Protein AF-A0A453Q2R7-F1 (afdb_monomer)

Structure (mmCIF, N/CA/C/O backbone):
data_AF-A0A453Q2R7-F1
#
_entry.id   AF-A0A453Q2R7-F1
#
loop_
_atom_site.group_PDB
_atom_site.id
_atom_site.type_symbol
_atom_site.label_atom_id
_atom_site.label_alt_id
_atom_site.label_comp_id
_at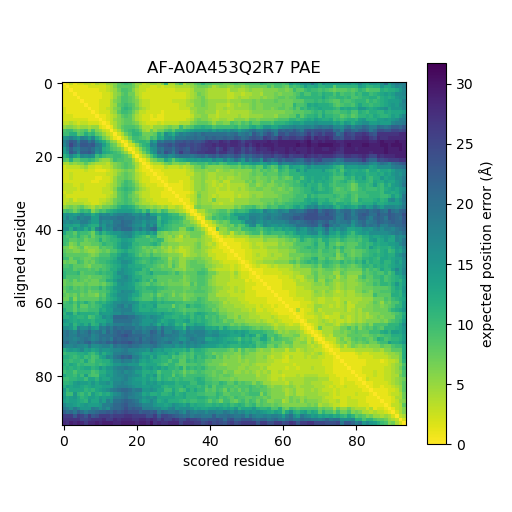om_site.label_asym_id
_atom_site.label_entity_id
_atom_site.label_seq_id
_atom_site.pdbx_PDB_ins_code
_atom_site.Cartn_x
_atom_site.Cartn_y
_atom_site.Cartn_z
_atom_site.occupancy
_atom_site.B_iso_or_equiv
_atom_site.auth_seq_id
_atom_site.auth_comp_id
_atom_site.auth_asym_id
_atom_site.auth_atom_id
_atom_site.pdbx_PDB_model_num
ATOM 1 N N . MET A 1 1 ? 14.194 -7.960 -10.993 1.00 86.31 1 MET A N 1
ATOM 2 C CA . MET A 1 1 ? 13.489 -6.884 -11.728 1.00 86.31 1 MET A CA 1
ATOM 3 C C . MET A 1 1 ? 12.287 -7.364 -12.543 1.00 86.31 1 MET A C 1
ATOM 5 O O . MET A 1 1 ? 11.279 -6.674 -12.530 1.00 86.31 1 MET A O 1
ATOM 9 N N . ARG A 1 2 ? 12.314 -8.560 -13.157 1.00 88.06 2 ARG A N 1
ATOM 10 C CA . ARG A 1 2 ? 11.214 -9.105 -13.986 1.00 88.06 2 ARG A CA 1
ATOM 11 C C . ARG A 1 2 ? 9.798 -8.994 -13.393 1.00 88.06 2 ARG A C 1
ATOM 13 O O . ARG A 1 2 ? 8.894 -8.568 -14.096 1.00 88.06 2 ARG A O 1
ATOM 20 N N . ALA A 1 3 ? 9.591 -9.349 -12.122 1.00 92.75 3 ALA A N 1
ATOM 21 C CA . ALA A 1 3 ? 8.271 -9.234 -11.486 1.00 92.75 3 ALA A CA 1
ATOM 22 C C . ALA A 1 3 ? 7.781 -7.777 -11.418 1.00 92.75 3 ALA A C 1
ATOM 24 O O . ALA A 1 3 ? 6.633 -7.498 -11.738 1.00 92.75 3 ALA A O 1
ATOM 25 N N . LEU A 1 4 ? 8.668 -6.838 -11.080 1.00 90.94 4 LEU A N 1
ATOM 26 C CA . LEU A 1 4 ? 8.351 -5.408 -11.031 1.00 90.94 4 LEU A CA 1
ATOM 27 C C . LEU A 1 4 ? 8.072 -4.847 -12.433 1.00 90.94 4 LEU A C 1
ATOM 29 O O . LEU A 1 4 ? 7.232 -3.968 -12.580 1.00 90.94 4 LEU A O 1
ATOM 33 N N . THR A 1 5 ? 8.722 -5.387 -13.467 1.00 90.44 5 THR A N 1
ATOM 34 C CA . THR A 1 5 ? 8.406 -5.078 -14.868 1.00 90.44 5 THR A CA 1
ATOM 35 C C . THR A 1 5 ? 7.029 -5.596 -15.277 1.00 90.44 5 THR A C 1
ATOM 37 O O . THR A 1 5 ? 6.255 -4.856 -15.871 1.00 90.44 5 THR A O 1
ATOM 40 N N . ILE A 1 6 ? 6.686 -6.838 -14.914 1.00 91.69 6 ILE A N 1
ATOM 41 C CA . ILE A 1 6 ? 5.351 -7.414 -15.163 1.00 91.69 6 ILE A CA 1
ATOM 42 C C . ILE A 1 6 ? 4.264 -6.591 -14.460 1.00 91.69 6 ILE A C 1
ATOM 44 O O . ILE A 1 6 ? 3.201 -6.362 -15.025 1.00 91.69 6 ILE A O 1
ATOM 48 N N . LEU A 1 7 ? 4.551 -6.103 -13.251 1.00 90.06 7 LEU A N 1
ATOM 49 C CA . LEU A 1 7 ? 3.671 -5.217 -12.485 1.00 90.06 7 LEU A CA 1
ATOM 50 C C . LEU A 1 7 ? 3.659 -3.765 -13.001 1.00 90.06 7 LEU A C 1
ATOM 52 O O . LEU A 1 7 ? 2.998 -2.916 -12.409 1.00 90.06 7 LEU A O 1
ATOM 56 N N . GLY A 1 8 ? 4.400 -3.453 -14.070 1.00 90.50 8 GLY A N 1
ATOM 57 C CA . GLY A 1 8 ? 4.447 -2.118 -14.669 1.00 90.50 8 GLY A CA 1
ATOM 58 C C . GLY A 1 8 ? 5.157 -1.064 -13.816 1.00 90.50 8 GLY A C 1
ATOM 59 O O . GLY A 1 8 ? 5.026 0.127 -14.080 1.00 90.50 8 GLY A O 1
ATOM 60 N N . ILE A 1 9 ? 5.915 -1.471 -12.794 1.00 91.88 9 ILE A N 1
ATOM 61 C CA . ILE A 1 9 ? 6.711 -0.558 -11.965 1.00 91.88 9 ILE A CA 1
ATOM 62 C C . ILE A 1 9 ? 7.906 -0.052 -12.778 1.00 91.88 9 ILE A C 1
ATOM 64 O O . ILE A 1 9 ? 8.185 1.141 -12.771 1.00 91.88 9 ILE A O 1
ATOM 68 N N . PHE A 1 10 ? 8.560 -0.921 -13.545 1.00 92.94 10 PHE A N 1
ATOM 69 C CA . PHE A 1 10 ? 9.635 -0.547 -14.470 1.00 92.94 10 PHE A CA 1
ATOM 70 C C . PHE A 1 10 ? 9.274 -0.961 -15.893 1.00 92.94 10 PHE A C 1
ATOM 72 O O . PHE A 1 10 ? 8.647 -1.999 -16.085 1.00 92.94 10 PHE A O 1
ATOM 79 N N . SER A 1 11 ? 9.709 -0.200 -16.892 1.00 91.50 11 SER A N 1
ATOM 80 C CA . SER A 1 11 ? 9.744 -0.677 -18.277 1.00 91.50 11 SER A CA 1
ATOM 81 C C . SER A 1 11 ? 11.149 -1.167 -18.617 1.00 91.50 11 SER A C 1
ATOM 83 O O . SER A 1 11 ? 12.125 -0.729 -18.011 1.00 91.50 11 SER A O 1
ATOM 85 N N . VAL A 1 12 ? 11.251 -2.114 -19.548 1.00 90.25 12 VAL A N 1
ATOM 86 C CA . VAL A 1 12 ? 12.533 -2.634 -20.041 1.00 90.25 12 VAL A CA 1
ATOM 87 C C . VAL A 1 12 ? 12.716 -2.149 -21.464 1.00 90.25 12 VAL A C 1
ATOM 89 O O . VAL A 1 12 ? 11.798 -2.293 -22.268 1.00 90.25 12 VAL A O 1
ATOM 92 N N . ASP A 1 13 ? 13.884 -1.584 -21.749 1.00 85.12 13 ASP A N 1
ATOM 93 C CA . ASP A 1 13 ? 14.317 -1.293 -23.109 1.00 85.12 13 ASP A CA 1
ATOM 94 C C . ASP A 1 13 ? 15.296 -2.382 -23.560 1.00 85.12 13 ASP A C 1
ATOM 96 O O . ASP A 1 13 ? 16.254 -2.704 -22.850 1.00 85.12 13 ASP A O 1
ATOM 100 N N . GLN A 1 14 ? 15.019 -2.998 -24.707 1.00 70.50 14 GLN A N 1
ATOM 101 C CA . GLN A 1 14 ? 15.926 -3.953 -25.339 1.00 70.50 14 GLN A CA 1
ATOM 102 C C . GLN A 1 14 ? 16.678 -3.186 -26.419 1.00 70.50 14 GLN A C 1
ATOM 104 O O . GLN A 1 14 ? 16.110 -2.858 -27.459 1.00 70.50 14 GLN A O 1
ATOM 109 N N . GLY A 1 15 ? 17.937 -2.846 -26.135 1.00 63.72 15 GLY A N 1
ATOM 110 C CA . GLY A 1 15 ? 18.766 -2.075 -27.057 1.00 63.72 15 GLY A CA 1
ATOM 111 C C . GLY A 1 15 ? 18.950 -2.773 -28.418 1.00 63.72 15 GLY A C 1
ATOM 112 O O . GLY A 1 15 ? 18.785 -3.990 -28.514 1.00 63.72 15 GLY A O 1
ATOM 113 N N . PRO A 1 16 ? 19.314 -2.035 -29.486 1.00 62.62 16 PRO A N 1
ATOM 114 C CA . PRO A 1 16 ? 19.304 -2.550 -30.858 1.00 62.62 16 PRO A CA 1
ATOM 115 C C . PRO A 1 16 ? 20.480 -3.468 -31.230 1.00 62.62 16 PRO A C 1
ATOM 117 O O . PRO A 1 16 ? 20.664 -3.739 -32.417 1.00 62.62 16 PRO A O 1
ATOM 120 N N . HIS A 1 17 ? 21.325 -3.904 -30.292 1.00 58.56 17 HIS A N 1
ATOM 121 C CA . HIS A 1 17 ? 22.557 -4.602 -30.652 1.00 58.56 17 HIS A CA 1
ATOM 122 C C . HIS A 1 17 ? 22.917 -5.744 -29.709 1.00 58.56 17 HIS A C 1
ATOM 124 O O . HIS A 1 17 ? 22.656 -5.695 -28.512 1.00 58.56 17 HIS A O 1
ATOM 130 N N . ASP A 1 18 ? 23.528 -6.754 -30.318 1.00 57.16 18 ASP A N 1
ATOM 131 C CA . ASP A 1 18 ? 23.832 -8.115 -29.866 1.00 57.16 18 ASP A CA 1
ATOM 132 C C . ASP A 1 18 ? 24.823 -8.204 -28.680 1.00 57.16 18 ASP A C 1
ATOM 134 O O . ASP A 1 18 ? 25.299 -9.284 -28.339 1.00 57.16 18 ASP A O 1
ATOM 138 N N . ASP A 1 19 ? 25.098 -7.090 -27.995 1.00 58.22 19 ASP A N 1
ATOM 139 C CA . ASP A 1 19 ? 25.837 -7.057 -26.727 1.00 58.22 19 ASP A CA 1
ATOM 140 C C . ASP A 1 19 ? 24.848 -7.285 -25.570 1.00 58.22 19 ASP A C 1
ATOM 142 O O . ASP A 1 19 ? 24.524 -6.415 -24.759 1.00 58.22 19 ASP A O 1
ATOM 146 N N . ALA A 1 20 ? 24.287 -8.493 -25.562 1.00 58.28 20 ALA A N 1
ATOM 147 C CA . ALA A 1 20 ? 23.129 -8.920 -24.783 1.00 58.28 20 ALA A CA 1
ATOM 148 C C . ALA A 1 20 ? 23.402 -9.151 -23.280 1.00 58.28 20 ALA A C 1
ATOM 150 O O . ALA A 1 20 ? 22.969 -10.162 -22.721 1.00 58.28 20 ALA A O 1
ATOM 151 N N . THR A 1 21 ? 24.102 -8.240 -22.600 1.00 61.00 21 THR A N 1
ATOM 152 C CA . THR A 1 21 ? 24.362 -8.372 -21.153 1.00 61.00 21 THR A CA 1
ATOM 153 C C . THR A 1 21 ? 23.687 -7.324 -20.274 1.00 61.00 21 THR A C 1
ATOM 155 O O . THR A 1 21 ? 23.335 -7.666 -19.146 1.00 61.00 21 THR A O 1
ATOM 158 N N . ASP A 1 22 ? 23.393 -6.117 -20.772 1.00 69.19 22 ASP A N 1
ATOM 159 C CA . ASP A 1 22 ? 22.801 -5.058 -19.941 1.00 69.19 22 ASP A CA 1
ATOM 160 C C . ASP A 1 22 ? 21.341 -4.753 -20.306 1.00 69.19 22 ASP A C 1
ATOM 162 O O . ASP A 1 22 ? 21.016 -4.102 -21.298 1.00 69.19 22 ASP A O 1
ATOM 166 N N . MET A 1 23 ? 20.422 -5.227 -19.458 1.00 77.06 23 MET A N 1
ATOM 167 C CA . MET A 1 23 ? 19.011 -4.838 -19.510 1.00 77.06 23 MET A CA 1
ATOM 168 C C . MET A 1 23 ? 18.827 -3.445 -18.900 1.00 77.06 23 MET A C 1
ATOM 170 O O . MET A 1 23 ? 19.018 -3.262 -17.695 1.00 77.06 23 MET A O 1
ATOM 174 N N . HIS A 1 24 ? 18.378 -2.481 -19.705 1.00 85.00 24 HIS A N 1
ATOM 175 C CA . HIS A 1 24 ? 18.074 -1.132 -19.234 1.00 85.00 24 HIS A CA 1
ATOM 176 C C . HIS A 1 24 ? 16.644 -1.047 -18.689 1.00 85.00 24 HIS A C 1
ATOM 178 O O . HIS A 1 24 ? 15.668 -1.320 -19.390 1.00 85.00 24 HIS A O 1
ATOM 184 N N . TYR A 1 25 ? 16.520 -0.646 -17.421 1.00 89.81 25 TYR A N 1
ATOM 185 C CA . TYR A 1 25 ? 15.236 -0.455 -16.749 1.00 89.81 25 TYR A CA 1
ATOM 186 C C . TYR A 1 25 ? 14.913 1.031 -16.641 1.00 89.81 25 TYR A C 1
ATOM 188 O O . TYR A 1 25 ? 15.648 1.795 -16.017 1.00 89.81 25 TYR A O 1
ATOM 196 N N . ASN A 1 26 ? 13.777 1.426 -17.202 1.00 90.69 26 ASN A N 1
ATOM 197 C CA . ASN A 1 26 ? 13.299 2.798 -17.193 1.00 90.69 26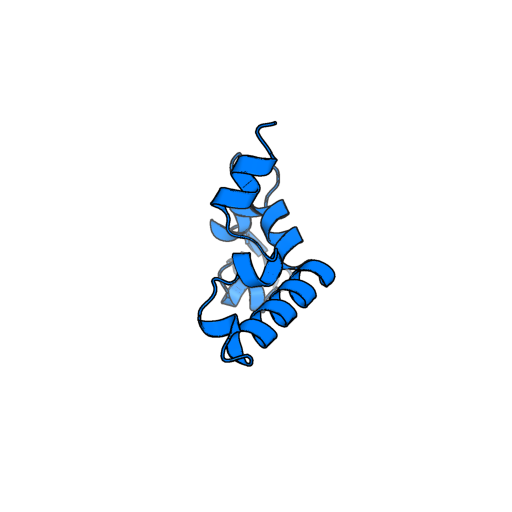 ASN A CA 1
ATOM 198 C C . ASN A 1 26 ? 12.189 2.997 -16.154 1.00 90.69 26 ASN A C 1
ATOM 200 O O . ASN A 1 26 ? 11.389 2.100 -15.867 1.00 90.69 26 ASN A O 1
ATOM 204 N N . LEU A 1 27 ? 12.134 4.210 -15.598 1.00 90.12 27 LEU A N 1
ATOM 205 C CA . LEU A 1 27 ? 11.094 4.600 -14.652 1.00 90.12 27 LEU A CA 1
ATOM 206 C C . LEU A 1 27 ? 9.758 4.821 -15.368 1.00 90.12 27 LEU A C 1
ATOM 208 O O . LEU A 1 27 ? 9.640 5.619 -16.302 1.00 90.12 27 LEU A O 1
ATOM 212 N N . THR A 1 28 ? 8.721 4.180 -14.847 1.00 90.75 28 THR A N 1
ATOM 213 C CA . THR A 1 28 ? 7.318 4.444 -15.181 1.00 90.75 28 THR A CA 1
ATOM 214 C C . THR A 1 28 ? 6.742 5.538 -14.272 1.00 90.75 28 THR A C 1
ATOM 216 O O . THR A 1 28 ? 7.341 5.853 -13.236 1.00 90.75 28 THR A O 1
ATOM 219 N N . PRO A 1 29 ? 5.559 6.104 -14.583 1.00 87.94 29 PRO A N 1
ATOM 220 C CA . PRO A 1 29 ? 4.865 7.017 -13.673 1.00 87.94 29 PRO A CA 1
ATOM 221 C C . PRO A 1 29 ? 4.711 6.471 -12.245 1.00 87.94 29 PRO A C 1
ATOM 223 O O . PRO A 1 29 ? 4.864 7.228 -11.293 1.00 87.94 29 PRO A O 1
ATOM 226 N N . LEU A 1 30 ? 4.489 5.160 -12.084 1.00 84.75 30 LEU A N 1
ATOM 227 C CA . LEU A 1 30 ? 4.302 4.535 -10.775 1.00 84.75 30 LEU A CA 1
ATOM 228 C C . LEU A 1 30 ? 5.610 4.468 -9.975 1.00 84.75 30 LEU A C 1
ATOM 230 O O . LEU A 1 30 ? 5.639 4.841 -8.807 1.00 84.75 30 LEU A O 1
ATOM 234 N N . SER A 1 31 ? 6.722 4.086 -10.610 1.00 87.25 31 SER A N 1
ATOM 235 C CA . SER A 1 31 ? 8.037 4.124 -9.946 1.00 87.25 31 SER A CA 1
ATOM 236 C C . SER A 1 31 ? 8.523 5.542 -9.629 1.00 87.25 31 SER A C 1
ATOM 238 O O . SER A 1 31 ? 9.240 5.724 -8.649 1.00 87.25 31 SER A O 1
ATOM 240 N N . ARG A 1 32 ? 8.099 6.562 -10.391 1.00 86.62 32 ARG A N 1
ATOM 241 C CA . ARG A 1 32 ? 8.437 7.968 -10.106 1.00 86.62 32 ARG A CA 1
ATOM 242 C C . ARG A 1 32 ? 7.860 8.457 -8.775 1.00 86.62 32 ARG A C 1
ATOM 244 O O . ARG A 1 32 ? 8.500 9.270 -8.119 1.00 86.62 32 ARG A O 1
ATOM 251 N N . LEU A 1 33 ? 6.723 7.914 -8.329 1.00 84.38 33 LEU A N 1
ATOM 252 C CA . LEU A 1 33 ? 6.139 8.221 -7.011 1.00 84.38 33 LEU A CA 1
ATOM 253 C C . LEU A 1 33 ? 7.011 7.738 -5.841 1.00 84.38 33 LEU A C 1
ATOM 255 O O . LEU A 1 33 ? 6.863 8.208 -4.711 1.00 84.38 33 LEU A O 1
ATOM 259 N N . LEU A 1 34 ? 7.920 6.795 -6.101 1.00 82.12 34 LEU A N 1
ATOM 260 C CA . LEU A 1 34 ? 8.857 6.263 -5.114 1.00 82.12 34 LEU A CA 1
ATOM 261 C C . LEU A 1 34 ? 10.164 7.072 -5.051 1.00 82.12 34 LEU A C 1
ATOM 263 O O . LEU A 1 34 ? 10.944 6.880 -4.118 1.00 82.12 34 LEU A O 1
ATOM 267 N N . VAL A 1 35 ? 10.403 7.975 -6.012 1.00 81.75 35 VAL A N 1
ATOM 268 C CA . VAL A 1 35 ? 11.625 8.787 -6.106 1.00 81.75 35 VAL A CA 1
ATOM 269 C C . VAL A 1 35 ? 11.494 10.044 -5.247 1.00 81.75 35 VAL A C 1
ATOM 271 O O . VAL A 1 35 ? 10.566 10.832 -5.434 1.00 81.75 35 VAL A O 1
ATOM 274 N N . GLY A 1 36 ? 12.457 10.221 -4.332 1.00 65.88 36 GLY A N 1
ATOM 275 C CA . GLY A 1 36 ? 12.492 11.225 -3.257 1.00 65.88 36 GLY A CA 1
ATOM 276 C C . GLY A 1 36 ? 12.392 12.702 -3.666 1.00 65.88 36 GLY A C 1
ATOM 277 O O . GLY A 1 36 ? 12.064 13.524 -2.819 1.00 65.88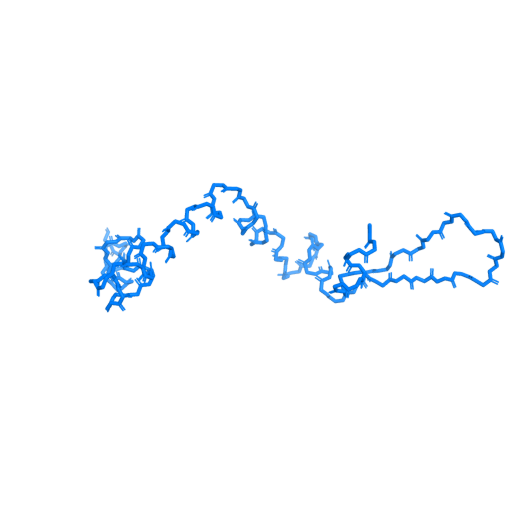 36 GLY A O 1
ATOM 278 N N . ASP A 1 37 ? 12.617 13.026 -4.939 1.00 64.94 37 ASP A N 1
ATOM 279 C CA . ASP A 1 37 ? 12.619 14.407 -5.452 1.00 64.94 37 ASP A CA 1
ATOM 280 C C . ASP A 1 37 ? 11.261 14.883 -5.988 1.00 64.94 37 ASP A C 1
ATOM 282 O O . ASP A 1 37 ? 11.121 16.030 -6.413 1.00 64.94 37 ASP A O 1
ATOM 286 N N . SER A 1 38 ? 10.233 14.029 -5.989 1.00 61.41 38 SER A N 1
ATOM 287 C CA . SER A 1 38 ? 8.888 14.460 -6.381 1.00 61.41 38 SER A CA 1
ATOM 288 C C . SER A 1 38 ? 8.144 15.100 -5.203 1.00 61.41 38 SER A C 1
ATOM 290 O O . SER A 1 38 ? 8.161 14.603 -4.076 1.00 61.41 38 SER A O 1
ATOM 292 N N . SER A 1 39 ? 7.409 16.183 -5.463 1.00 61.88 39 SER A N 1
ATOM 293 C CA . SER A 1 39 ? 6.532 16.832 -4.472 1.00 61.88 39 SER A CA 1
ATOM 294 C C . SER A 1 39 ? 5.410 15.917 -3.946 1.00 61.88 39 SER A C 1
ATOM 296 O O . SER A 1 39 ? 4.740 16.256 -2.974 1.00 61.88 39 SER A O 1
ATOM 298 N N . CYS A 1 40 ? 5.216 14.747 -4.565 1.00 61.22 40 CYS A N 1
ATOM 299 C CA . CYS A 1 40 ? 4.223 13.731 -4.220 1.00 61.22 40 CYS A CA 1
ATOM 300 C C . CYS A 1 40 ? 4.875 12.378 -3.887 1.00 61.22 40 CYS A C 1
ATOM 302 O O . CYS A 1 40 ? 4.380 11.328 -4.299 1.00 61.22 40 CYS A O 1
ATOM 304 N N . THR A 1 41 ? 5.996 12.386 -3.167 1.00 69.06 41 THR A N 1
ATOM 305 C CA . THR A 1 41 ? 6.677 11.160 -2.736 1.00 69.06 41 THR A CA 1
ATOM 306 C C . THR A 1 41 ? 5.781 10.290 -1.857 1.00 69.06 41 THR A C 1
ATOM 308 O O . THR A 1 41 ? 5.508 10.590 -0.698 1.00 69.06 41 THR A O 1
ATOM 311 N N . GLN A 1 42 ? 5.368 9.139 -2.385 1.00 74.94 42 GLN A N 1
ATOM 312 C CA . GLN A 1 42 ? 4.613 8.126 -1.636 1.00 74.94 42 GLN A CA 1
ATOM 313 C C . GLN A 1 42 ? 5.529 7.069 -0.999 1.00 74.94 42 GLN A C 1
ATOM 315 O O . GLN A 1 42 ? 5.054 6.119 -0.379 1.00 74.94 42 GLN A O 1
ATOM 320 N N . SER A 1 43 ? 6.850 7.248 -1.106 1.00 75.88 43 SER A N 1
ATOM 321 C CA . SER A 1 43 ? 7.869 6.334 -0.573 1.00 75.88 43 SER A CA 1
ATOM 322 C C . SER A 1 43 ? 7.699 6.052 0.928 1.00 75.88 43 SER A C 1
ATOM 324 O O . SER A 1 43 ? 7.798 4.904 1.359 1.00 75.88 43 SER A O 1
ATOM 326 N N . LEU A 1 44 ? 7.357 7.069 1.728 1.00 75.94 44 LEU A N 1
ATOM 327 C CA . LEU A 1 44 ? 7.115 6.909 3.168 1.00 75.94 44 LEU A CA 1
ATOM 328 C C . LEU A 1 44 ? 5.848 6.096 3.470 1.00 75.94 44 LEU A C 1
ATOM 330 O O . LEU A 1 44 ? 5.854 5.272 4.381 1.00 75.94 44 LEU A O 1
ATOM 334 N N . ILE A 1 45 ? 4.785 6.288 2.683 1.00 78.75 45 ILE A N 1
ATOM 335 C CA . ILE A 1 45 ? 3.535 5.529 2.819 1.00 78.75 45 ILE A CA 1
ATOM 336 C C . ILE A 1 45 ? 3.790 4.064 2.473 1.00 78.75 45 ILE A C 1
ATOM 338 O O . ILE A 1 45 ? 3.416 3.179 3.233 1.00 78.75 45 ILE A O 1
ATOM 342 N N . MET A 1 46 ? 4.489 3.808 1.365 1.00 78.81 46 MET A N 1
ATOM 343 C CA . MET A 1 46 ? 4.846 2.448 0.965 1.00 78.81 46 MET A CA 1
ATOM 344 C C . MET A 1 46 ? 5.716 1.771 2.020 1.00 78.81 46 MET A C 1
ATOM 346 O O . MET A 1 46 ? 5.440 0.631 2.367 1.00 78.81 46 MET A O 1
ATOM 350 N N . ARG A 1 47 ? 6.697 2.479 2.597 1.00 80.69 47 ARG A N 1
ATOM 351 C CA . ARG A 1 47 ? 7.513 1.975 3.714 1.00 80.69 47 ARG A CA 1
ATOM 352 C C . ARG A 1 47 ? 6.685 1.595 4.935 1.00 80.69 47 ARG A C 1
ATOM 354 O O . ARG A 1 47 ? 6.943 0.552 5.514 1.00 80.69 47 ARG A O 1
ATOM 361 N N . MET A 1 48 ? 5.702 2.411 5.304 1.00 76.88 48 MET A N 1
ATOM 362 C CA . MET A 1 48 ? 4.796 2.099 6.411 1.00 76.88 48 MET A CA 1
ATOM 363 C C . MET A 1 48 ? 3.909 0.885 6.097 1.00 76.88 48 MET A C 1
ATOM 365 O O . MET A 1 48 ? 3.703 0.046 6.962 1.00 76.88 48 MET A O 1
ATOM 369 N N . LEU A 1 49 ? 3.434 0.739 4.857 1.00 78.06 49 LEU A N 1
ATOM 370 C CA . LEU A 1 49 ? 2.614 -0.409 4.452 1.00 78.06 49 LEU A CA 1
ATOM 371 C C . LEU A 1 49 ? 3.400 -1.726 4.383 1.00 78.06 49 LEU A C 1
ATOM 373 O O . LEU A 1 49 ? 2.822 -2.783 4.622 1.00 78.06 49 LEU A O 1
ATOM 377 N N . VAL A 1 50 ? 4.693 -1.679 4.045 1.00 80.69 50 VAL A N 1
ATOM 378 C CA . VAL A 1 50 ? 5.555 -2.875 3.996 1.00 80.69 50 VAL A CA 1
ATOM 379 C C . VAL A 1 50 ? 6.318 -3.131 5.293 1.00 80.69 50 VAL A C 1
ATOM 381 O O . VAL A 1 50 ? 7.016 -4.140 5.387 1.00 80.69 50 VAL A O 1
ATOM 384 N N . ASP A 1 51 ? 6.215 -2.239 6.280 1.00 87.25 51 ASP A N 1
ATOM 385 C CA . ASP A 1 51 ? 6.796 -2.456 7.599 1.00 87.25 51 ASP A CA 1
ATOM 386 C C . ASP A 1 51 ? 6.153 -3.707 8.227 1.00 87.25 51 ASP A C 1
ATOM 388 O O . ASP A 1 51 ? 4.928 -3.748 8.380 1.00 87.25 51 ASP A O 1
ATOM 392 N N . PRO A 1 52 ? 6.935 -4.746 8.580 1.00 84.12 52 PRO A N 1
ATOM 393 C CA . PRO A 1 52 ? 6.384 -6.014 9.045 1.00 84.12 52 PRO A CA 1
ATOM 394 C C . PRO A 1 52 ? 5.484 -5.863 10.267 1.00 84.12 52 PRO A C 1
ATOM 396 O O . PRO A 1 52 ? 4.492 -6.580 10.382 1.00 84.12 52 PRO A O 1
ATOM 399 N N . LEU A 1 53 ? 5.804 -4.929 11.166 1.00 83.31 53 LEU A N 1
ATOM 400 C CA . LEU A 1 53 ? 5.011 -4.677 12.363 1.00 83.31 53 LEU A CA 1
ATOM 401 C C . LEU A 1 53 ? 3.659 -4.058 11.993 1.00 83.31 53 LEU A C 1
ATOM 403 O O . LEU A 1 53 ? 2.618 -4.556 12.419 1.00 83.31 53 LEU A O 1
ATOM 407 N N . SER A 1 54 ? 3.676 -3.030 11.147 1.00 81.81 54 SER A N 1
ATOM 408 C CA . SER A 1 54 ? 2.476 -2.357 10.645 1.00 81.81 54 SER A CA 1
ATOM 409 C C . SER A 1 54 ? 1.584 -3.309 9.845 1.00 81.81 54 SER A C 1
ATOM 411 O O . SER A 1 54 ? 0.376 -3.363 10.069 1.00 81.81 54 SER A O 1
ATOM 413 N N . LEU A 1 55 ? 2.172 -4.121 8.963 1.00 82.81 55 LEU A N 1
ATOM 414 C CA . LEU A 1 55 ? 1.443 -5.100 8.163 1.00 82.81 55 LEU A CA 1
ATOM 415 C C . LEU A 1 55 ? 0.846 -6.212 9.031 1.00 82.81 55 LEU A C 1
ATOM 417 O O . LEU A 1 55 ? -0.318 -6.564 8.859 1.00 82.81 55 LEU A O 1
ATOM 421 N N . THR A 1 56 ? 1.607 -6.734 9.996 1.00 85.56 56 THR A N 1
ATOM 422 C CA . THR A 1 56 ? 1.116 -7.775 10.912 1.00 85.56 56 THR A CA 1
ATOM 423 C C . THR A 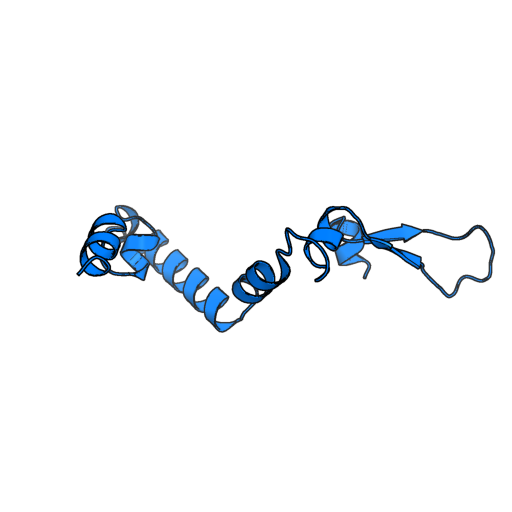1 56 ? -0.026 -7.246 11.771 1.00 85.56 56 THR A C 1
ATOM 425 O O . THR A 1 56 ? -1.044 -7.923 11.915 1.00 85.56 56 THR A O 1
ATOM 428 N N . ALA A 1 57 ? 0.100 -6.025 12.298 1.00 84.12 57 ALA A N 1
ATOM 429 C CA . ALA A 1 57 ? -0.966 -5.373 13.048 1.00 84.12 57 ALA A CA 1
ATOM 430 C C . ALA A 1 57 ? -2.229 -5.196 12.190 1.00 84.12 57 ALA A C 1
ATOM 432 O O . ALA A 1 57 ? -3.310 -5.604 12.609 1.00 84.12 57 ALA A O 1
ATOM 433 N N . LEU A 1 58 ? -2.092 -4.682 10.961 1.00 83.94 58 LEU A N 1
ATOM 434 C CA . LEU A 1 58 ? -3.209 -4.535 10.023 1.00 83.94 58 LEU A CA 1
ATOM 435 C C . LEU A 1 58 ? -3.883 -5.877 9.720 1.00 83.94 58 LEU A C 1
ATOM 437 O O . LEU A 1 58 ? -5.101 -5.986 9.839 1.00 83.94 58 LEU A O 1
ATOM 441 N N . CYS A 1 59 ? -3.116 -6.913 9.377 1.00 85.19 59 CYS A N 1
ATOM 442 C CA . CYS A 1 59 ? -3.659 -8.242 9.093 1.00 85.19 59 CYS A CA 1
ATOM 443 C C . CYS A 1 59 ? -4.360 -8.864 10.308 1.00 85.19 59 CYS A C 1
ATOM 445 O O . CYS A 1 59 ? -5.376 -9.534 10.140 1.00 85.19 59 CYS A O 1
ATOM 447 N N . SER A 1 60 ? -3.849 -8.624 11.518 1.00 85.88 60 SER A N 1
ATOM 448 C CA . SER A 1 60 ? -4.434 -9.153 12.756 1.00 85.88 60 SER A CA 1
ATOM 449 C C . SER A 1 60 ? -5.781 -8.496 13.060 1.00 85.88 60 SER A C 1
ATOM 451 O O . SER A 1 60 ? -6.764 -9.197 13.280 1.00 85.88 60 SER A O 1
ATOM 453 N N . ILE A 1 61 ? -5.848 -7.162 12.973 1.00 87.12 61 ILE A N 1
ATOM 454 C CA . ILE A 1 61 ? -7.084 -6.388 13.174 1.00 87.12 61 ILE A CA 1
ATOM 455 C C . ILE A 1 61 ? -8.126 -6.764 12.113 1.00 87.12 61 ILE A C 1
ATOM 457 O O . ILE A 1 61 ? -9.297 -6.952 12.428 1.00 87.12 61 ILE A O 1
ATOM 461 N N . ILE A 1 62 ? -7.707 -6.916 10.851 1.00 86.94 62 ILE A N 1
ATOM 462 C CA . ILE A 1 62 ? -8.591 -7.375 9.773 1.00 86.94 62 ILE A CA 1
ATOM 463 C C . ILE A 1 62 ? -9.123 -8.782 10.083 1.00 86.94 62 ILE A C 1
ATOM 465 O O . ILE A 1 62 ? -10.319 -9.025 9.947 1.00 86.94 62 ILE A O 1
ATOM 469 N N . GLY A 1 63 ? -8.263 -9.702 10.526 1.00 86.25 63 GLY A N 1
ATOM 470 C CA . GLY A 1 63 ? -8.667 -11.060 10.893 1.00 86.25 63 GLY A CA 1
ATOM 471 C C . GLY A 1 63 ? -9.721 -11.088 12.001 1.00 86.25 63 GLY A C 1
ATOM 472 O O . GLY A 1 63 ? -10.732 -11.777 11.866 1.00 86.25 63 GLY A O 1
ATOM 473 N N . GLU A 1 64 ? -9.527 -10.303 13.059 1.00 85.12 64 GLU A N 1
ATOM 474 C CA . GLU A 1 64 ? -10.499 -10.146 14.147 1.00 85.12 64 GLU A CA 1
ATOM 475 C C . GLU A 1 64 ? -11.821 -9.557 13.640 1.00 85.12 64 GLU A C 1
ATOM 477 O O . GLU A 1 64 ? -12.892 -10.100 13.909 1.00 85.12 64 GLU A O 1
ATOM 482 N N . TRP A 1 65 ? -11.746 -8.508 12.817 1.00 85.06 65 TRP A N 1
ATOM 483 C CA . TRP A 1 65 ? -12.916 -7.842 12.252 1.00 85.06 65 TRP A CA 1
ATOM 484 C C . TRP A 1 65 ? -13.798 -8.767 11.401 1.00 85.06 65 TRP A C 1
ATOM 486 O O . TRP A 1 65 ? -15.024 -8.676 11.453 1.00 85.06 65 TRP A O 1
ATOM 496 N N . PHE A 1 66 ? -13.187 -9.686 10.647 1.00 85.25 66 PHE A N 1
ATOM 497 C CA . PHE A 1 66 ? -13.913 -10.662 9.830 1.00 85.25 66 PHE A CA 1
ATOM 498 C C . PHE A 1 66 ? -14.429 -11.877 10.615 1.00 85.25 66 PHE A C 1
ATOM 500 O O . PHE A 1 66 ? -15.385 -12.517 10.174 1.00 85.25 66 PHE A O 1
ATOM 507 N N . THR A 1 67 ? -13.799 -12.235 11.736 1.00 85.88 67 THR A N 1
ATOM 508 C CA . THR A 1 67 ? -14.129 -13.464 12.483 1.00 85.88 67 THR A CA 1
ATOM 509 C C . THR A 1 67 ? -15.080 -13.222 13.649 1.00 85.88 67 THR A C 1
ATOM 511 O O . THR A 1 67 ? -15.932 -14.073 13.921 1.00 85.88 67 THR A O 1
ATOM 514 N N . ASP A 1 68 ? -15.000 -12.067 14.307 1.00 83.62 68 ASP A N 1
ATOM 515 C CA . ASP A 1 68 ? -15.925 -11.703 15.373 1.00 83.62 68 ASP A CA 1
ATOM 516 C C . ASP A 1 68 ? -17.189 -11.037 14.801 1.00 83.62 68 ASP A C 1
ATOM 518 O O . ASP A 1 68 ? -17.177 -9.937 14.245 1.00 83.62 68 ASP A O 1
ATOM 522 N N . LYS A 1 69 ? -18.338 -11.696 15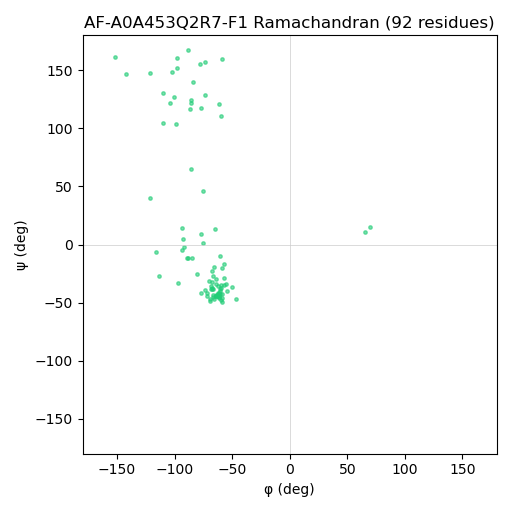.000 1.00 76.31 69 LYS A N 1
ATOM 523 C CA . LYS A 1 69 ? -19.661 -11.180 14.614 1.00 76.31 69 LYS A CA 1
ATOM 524 C C . LYS A 1 69 ? -19.988 -9.827 15.247 1.00 76.31 69 LYS A C 1
ATOM 526 O O . LYS A 1 69 ? -20.768 -9.075 14.668 1.00 76.31 69 LYS A O 1
ATOM 531 N N . ARG A 1 70 ? -19.442 -9.521 16.429 1.00 75.56 70 ARG A N 1
ATOM 532 C CA . ARG A 1 70 ? -19.625 -8.220 17.087 1.00 75.56 70 ARG A CA 1
ATOM 533 C C . ARG A 1 70 ? -18.745 -7.158 16.434 1.00 75.56 70 ARG A C 1
ATOM 535 O O . ARG A 1 70 ? -19.236 -6.066 16.155 1.00 75.56 70 ARG A O 1
ATOM 542 N N . ALA A 1 71 ? -17.501 -7.505 16.104 1.00 75.00 71 ALA A N 1
ATOM 543 C CA . ALA A 1 71 ? -16.576 -6.614 15.411 1.00 75.00 71 ALA A CA 1
ATOM 544 C C . ALA A 1 71 ? -17.062 -6.257 13.997 1.00 75.00 71 ALA A C 1
ATOM 546 O O . ALA A 1 71 ? -16.903 -5.116 13.584 1.00 75.00 71 ALA A O 1
ATOM 547 N N . SER A 1 72 ? -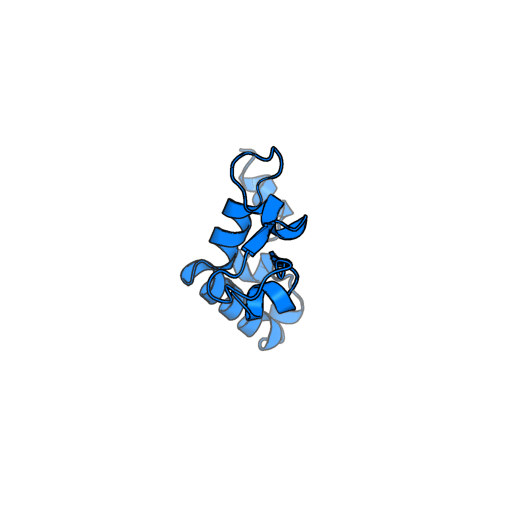17.746 -7.166 13.291 1.00 71.81 72 SER A N 1
ATOM 548 C CA . SER A 1 72 ? -18.296 -6.904 11.947 1.00 71.81 72 SER A CA 1
ATOM 549 C C . SER A 1 72 ? -19.288 -5.731 11.880 1.00 71.81 72 SER A C 1
ATOM 551 O O . SER A 1 72 ? -19.530 -5.211 10.790 1.00 71.81 72 SER A O 1
ATOM 553 N N . THR A 1 73 ? -19.890 -5.327 13.003 1.00 82.50 73 THR A N 1
ATOM 554 C CA . THR A 1 73 ? -20.777 -4.149 13.059 1.00 82.50 73 THR A CA 1
ATOM 555 C C . THR A 1 73 ? -20.032 -2.829 13.259 1.00 82.50 73 THR A C 1
ATOM 557 O O . THR A 1 73 ? -20.623 -1.765 13.091 1.00 82.50 73 THR A O 1
ATOM 560 N N . LEU A 1 74 ? -18.743 -2.901 13.594 1.00 85.12 74 LEU A N 1
ATOM 561 C CA . LEU A 1 74 ? -17.849 -1.769 13.792 1.00 85.12 74 LEU A CA 1
ATOM 562 C C . LEU A 1 74 ? -17.023 -1.526 12.527 1.00 85.12 74 LEU A C 1
ATOM 564 O O . LEU A 1 74 ? -16.866 -2.396 11.675 1.00 85.12 74 LEU A O 1
ATOM 568 N N . THR A 1 75 ? -16.463 -0.335 12.395 1.00 85.94 75 THR A N 1
ATOM 569 C CA . THR A 1 75 ? -15.449 -0.031 11.385 1.00 85.94 75 THR A CA 1
ATOM 570 C C . THR A 1 75 ? -14.085 -0.570 11.818 1.00 85.94 75 THR A C 1
ATOM 572 O O . THR A 1 75 ? -13.788 -0.665 13.008 1.00 85.94 75 THR A O 1
ATOM 575 N N . LEU A 1 76 ? -13.190 -0.839 10.861 1.00 84.06 76 LEU A N 1
ATOM 576 C CA . LEU A 1 76 ? -11.813 -1.262 11.163 1.00 84.06 76 LEU A CA 1
ATOM 577 C C . LEU A 1 76 ? -11.081 -0.272 12.090 1.00 84.06 76 LEU A C 1
ATOM 579 O O . LEU A 1 76 ? -10.275 -0.672 12.923 1.00 84.06 76 LEU A O 1
ATOM 583 N N . PHE A 1 77 ? -11.381 1.024 11.961 1.00 85.56 77 PHE A N 1
ATOM 584 C CA . PHE A 1 77 ? -10.836 2.061 12.835 1.00 85.56 77 PHE A CA 1
ATOM 585 C C . PHE A 1 77 ? -11.304 1.882 14.285 1.00 85.56 77 PHE A C 1
ATOM 587 O O . PHE A 1 77 ? -10.498 1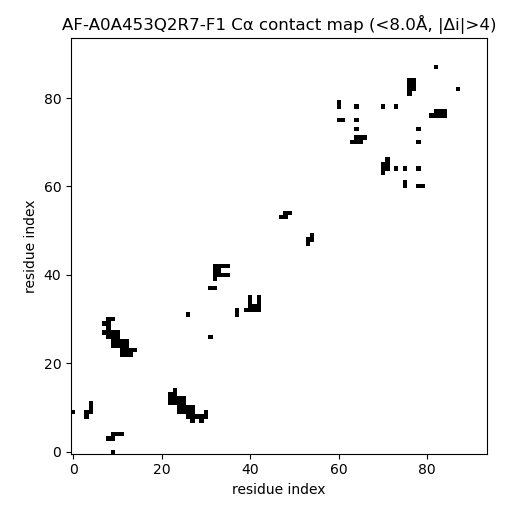.973 15.204 1.00 85.56 77 PHE A O 1
ATOM 594 N N . GLU A 1 78 ? -12.590 1.606 14.493 1.00 88.88 78 GLU A N 1
ATOM 595 C CA . GLU A 1 78 ? -13.154 1.387 15.829 1.00 88.88 78 GLU A CA 1
ATOM 596 C C . GLU A 1 78 ? -12.624 0.101 16.462 1.00 88.88 78 GLU A C 1
ATOM 598 O O . GLU A 1 78 ? -12.324 0.106 17.651 1.00 88.88 78 GLU A O 1
ATOM 603 N N . VAL A 1 79 ? -12.427 -0.964 15.678 1.00 86.56 79 VAL A N 1
ATOM 604 C CA . VAL A 1 79 ? -11.769 -2.191 16.160 1.00 86.56 79 VAL A CA 1
ATOM 605 C C . VAL A 1 79 ? -10.318 -1.905 16.562 1.00 86.56 79 VAL A C 1
ATOM 607 O O . VAL A 1 79 ? -9.885 -2.307 17.635 1.00 86.56 79 VAL A O 1
ATOM 610 N N . ALA A 1 80 ? -9.575 -1.151 15.745 1.00 85.81 80 ALA A N 1
ATOM 611 C CA . ALA A 1 80 ? -8.171 -0.835 16.008 1.00 85.81 80 ALA A CA 1
ATOM 612 C C . ALA A 1 80 ? -7.954 0.094 17.216 1.00 85.81 80 ALA A C 1
ATOM 614 O O . ALA A 1 80 ? -6.944 -0.016 17.911 1.00 85.81 80 ALA A O 1
ATOM 615 N N . HIS A 1 81 ? -8.861 1.048 17.439 1.00 83.94 81 HIS A N 1
ATOM 616 C CA . HIS A 1 81 ? -8.658 2.144 18.392 1.00 83.94 81 HIS A CA 1
ATOM 617 C C . HIS A 1 81 ? -9.638 2.143 19.574 1.00 83.94 81 HIS A C 1
ATOM 619 O O . HIS A 1 81 ? -9.492 2.967 20.477 1.00 83.94 81 HIS A O 1
ATOM 625 N N . GLY A 1 82 ? -10.645 1.265 19.579 1.00 88.62 82 GLY A N 1
ATOM 626 C CA . GLY A 1 82 ? -11.656 1.159 20.638 1.00 88.62 82 GLY A CA 1
ATOM 627 C C . GLY A 1 82 ? -12.574 2.379 20.775 1.00 88.62 82 GLY A C 1
ATOM 628 O O . GLY A 1 82 ? -13.280 2.506 21.773 1.00 88.62 82 GLY A O 1
ATOM 629 N N . CYS A 1 83 ? -12.538 3.303 19.815 1.00 88.38 83 CYS A N 1
ATOM 630 C CA . CYS A 1 83 ? -13.361 4.507 19.780 1.00 88.38 83 CYS A CA 1
ATOM 631 C C . CYS A 1 83 ? -13.610 4.951 18.338 1.00 88.38 83 CYS A C 1
ATOM 633 O O . CYS A 1 83 ? -12.895 4.569 17.406 1.00 88.38 83 CYS A O 1
ATOM 635 N N . THR A 1 84 ? -14.625 5.784 18.153 1.00 89.00 84 THR A N 1
ATOM 636 C CA . THR A 1 84 ? -14.944 6.366 16.853 1.00 89.00 84 THR A CA 1
ATOM 637 C C . THR A 1 84 ? -13.933 7.452 16.477 1.00 89.00 84 THR A C 1
ATOM 639 O O . THR A 1 84 ? -13.281 8.079 17.320 1.00 89.00 84 THR A O 1
ATOM 642 N N . ARG A 1 85 ? -13.812 7.735 15.175 1.00 86.75 85 ARG A N 1
ATOM 643 C CA . ARG A 1 85 ? -12.916 8.795 14.683 1.00 86.75 85 ARG A CA 1
ATOM 644 C C . ARG A 1 85 ? -13.269 10.169 15.258 1.00 86.75 85 ARG A C 1
ATOM 646 O O . ARG A 1 85 ? -12.372 10.975 15.501 1.00 86.75 85 ARG A O 1
ATOM 653 N N . GLU A 1 86 ? -14.552 10.433 15.471 1.00 89.19 86 GLU A N 1
ATOM 654 C CA . GLU A 1 86 ? -15.031 11.712 15.994 1.00 89.19 86 GLU A CA 1
ATOM 655 C C . GLU A 1 86 ? -14.721 11.862 17.491 1.00 89.19 86 GLU A C 1
ATOM 657 O O . GLU A 1 86 ? -14.235 12.914 17.904 1.00 89.19 86 GLU A O 1
ATOM 662 N N . GLU A 1 87 ? -14.852 10.795 18.288 1.00 91.94 87 GLU A N 1
ATOM 663 C CA . GLU A 1 87 ? -14.419 10.789 19.697 1.00 91.94 87 GLU A CA 1
ATOM 664 C C . GLU A 1 87 ? -12.910 11.027 19.837 1.00 91.94 87 GLU A C 1
ATOM 666 O O . GLU A 1 87 ? -12.468 11.788 20.702 1.00 91.94 87 GLU A O 1
ATOM 671 N N . MET A 1 88 ? -12.105 10.411 18.965 1.00 88.88 88 MET A N 1
ATOM 672 C CA . MET A 1 88 ? -10.654 10.597 18.982 1.00 88.88 88 MET A CA 1
ATOM 673 C C . MET A 1 88 ? -10.250 12.027 18.593 1.00 88.88 88 MET A C 1
ATOM 675 O O . MET A 1 88 ? -9.335 12.593 19.193 1.00 88.88 88 MET A O 1
ATOM 679 N N . LYS A 1 89 ? -10.942 12.641 17.622 1.00 87.19 89 LYS A N 1
ATOM 680 C CA . LYS A 1 89 ? -10.738 14.056 17.269 1.00 87.19 89 LYS A CA 1
ATOM 681 C C . LYS A 1 89 ? -11.120 14.986 18.417 1.00 87.19 89 LYS A C 1
ATOM 683 O O . LYS A 1 89 ? -10.355 15.899 18.715 1.00 87.19 89 LYS A O 1
ATOM 688 N N . ALA A 1 90 ? -12.252 14.738 19.077 1.00 89.75 90 ALA A N 1
ATOM 689 C CA . ALA A 1 90 ? -12.712 15.544 20.205 1.00 89.75 90 ALA A CA 1
ATOM 690 C C . ALA A 1 90 ? -11.706 15.531 21.373 1.00 89.75 90 ALA A C 1
ATOM 692 O O . ALA A 1 90 ? -11.414 16.581 21.938 1.00 89.75 90 ALA A O 1
ATOM 693 N N . LYS A 1 91 ? -11.091 14.375 21.670 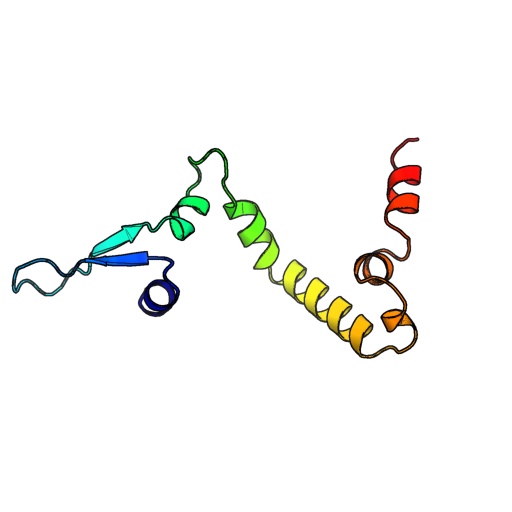1.00 79.00 91 LYS A N 1
ATOM 694 C CA . LYS A 1 91 ? -10.049 14.240 22.709 1.00 79.00 91 LYS A CA 1
ATOM 695 C C . LYS A 1 91 ? -8.729 14.948 22.391 1.00 79.00 91 LYS A C 1
ATOM 697 O O . LYS A 1 91 ? -7.967 15.224 23.307 1.00 79.00 91 LYS A O 1
ATOM 702 N N . LYS A 1 92 ? -8.434 15.213 21.115 1.00 69.81 92 LYS A N 1
ATOM 703 C CA . LYS A 1 92 ? -7.188 15.871 20.684 1.00 69.81 92 LYS A CA 1
ATOM 704 C C . LYS A 1 92 ? -7.299 17.405 20.655 1.00 69.81 92 LYS A C 1
ATOM 706 O O . LYS A 1 92 ? -6.293 18.080 20.471 1.00 69.81 92 LYS A O 1
ATOM 711 N N . GLY A 1 93 ? -8.513 17.946 20.780 1.00 59.44 93 GLY A N 1
ATOM 712 C CA . GLY A 1 93 ? -8.803 19.383 20.739 1.00 59.44 93 GLY A CA 1
ATOM 713 C C . GLY A 1 93 ? -8.839 20.085 22.103 1.00 59.44 93 GLY A C 1
ATOM 714 O O . GLY A 1 93 ? -9.361 21.194 22.168 1.00 59.44 93 GLY A O 1
ATOM 715 N N . THR A 1 94 ? -8.345 19.450 23.171 1.00 47.06 94 THR A N 1
ATOM 716 C CA . THR A 1 94 ? -8.203 20.018 24.531 1.00 47.06 94 THR A CA 1
ATOM 717 C C . THR A 1 94 ? -6.740 19.958 24.949 1.00 47.06 94 THR A C 1
ATOM 719 O O . THR A 1 94 ? -6.313 20.854 25.705 1.00 47.06 94 THR A O 1
#

Organism: Aegilops tauschii subsp. strangulata (NCBI:txid200361)

Mean predicted aligned error: 10.3 Å

pLDDT: mean 80.7, std 10.3, range [47.06, 92.94]

Nearest PDB structures (foldseek):
  2qyo-assembly1_B  TM=6.880E-01  e=1.189E-03  unclassified
  6i5z-assembly2_B  TM=4.883E-01  e=1.067E-02  Papaver somniferum
  4pgh-assembly2_C  TM=5.936E-01  e=4.136E-02  Sorghum bicolor
  8j3g-assembly1_A  TM=6.439E-01  e=1.711E-01  Coptis chinensis
  4d7k-assembly1_A  TM=6.114E-01  e=2.688E-01  Streptomyces davaonensis JCM 4913

Foldseek 3Di:
DVVCCVVVQWPWDDDPDDPPDDIDTHGDPNVVLCDPPDPNNCVVVVCQCPVPVNVVLLVVLVVCCVPDPVSVVDDSCCSSPVDDPVVVVVVVVD

Radius of gyration: 21.2 Å; Cα contacts (8 Å, |Δi|>4): 74; chains: 1; bounding box: 47×34×55 Å

Solvent-accessible surface area (backbone atoms only — not comparable to full-atom values): 5705 Å² total; per-residue (Å²): 110,69,69,45,38,75,69,53,36,29,44,77,52,83,72,99,58,92,73,85,78,77,80,46,73,43,82,27,80,66,39,46,32,55,37,84,87,43,99,67,50,44,41,67,57,53,50,51,61,68,30,66,67,53,38,50,51,51,53,50,52,50,51,47,36,76,68,36,78,74,43,57,7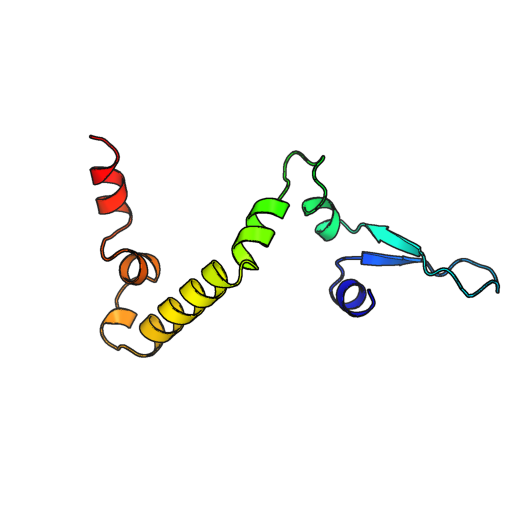8,50,52,72,62,31,70,73,64,77,44,51,74,65,60,54,52,60,68,71,76,117

Sequence (94 aa):
MRALTILGIFSVDQGPHDDATDMHYNLTPLSRLLVGDSSCTQSLIMRMLVDPLSLTALCSIIGEWFTDKRASTLTLFEVAHGCTREEMKAKKGT

Secondary structure (DSSP, 8-state):
-HHHHHTTSEEEE--SSS-TT-PEEEEPHHHHTTSTTSTT--HHHHHHHH-HHHHHHHHHHHHHHHH-TTGGGS-HHHHHHSS-HHHHHHHH--